Protein AF-A0A537YNJ6-F1 (afdb_monomer)

Structure (mmCIF, N/CA/C/O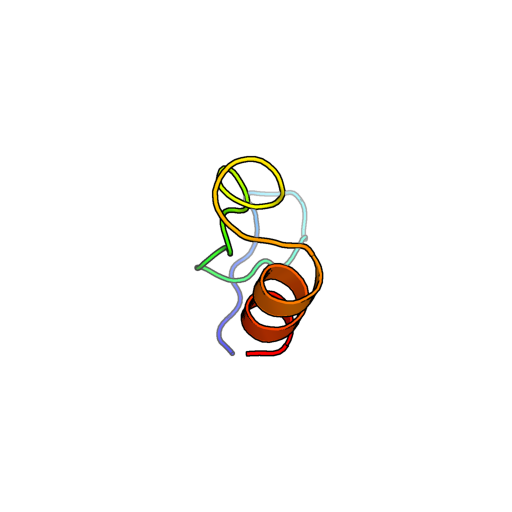 backbone):
data_AF-A0A537YNJ6-F1
#
_entry.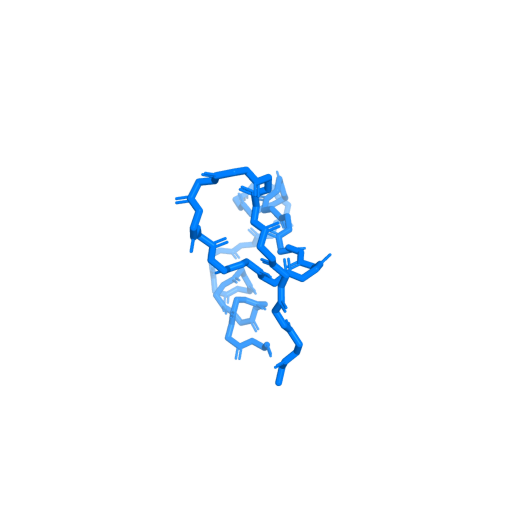id   AF-A0A537YNJ6-F1
#
loop_
_atom_site.group_PDB
_atom_site.id
_atom_site.type_symb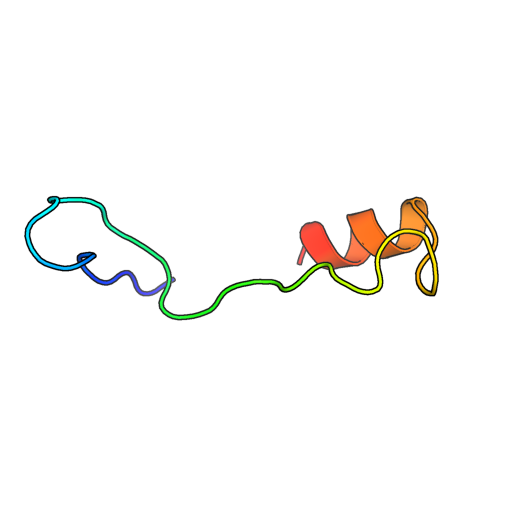ol
_atom_site.label_atom_id
_atom_site.label_alt_id
_atom_site.label_comp_id
_atom_site.label_asym_id
_atom_site.label_entity_id
_atom_site.label_seq_id
_atom_site.pdbx_PDB_ins_code
_atom_site.Cartn_x
_atom_site.Cartn_y
_atom_site.Cartn_z
_atom_site.occupancy
_atom_site.B_iso_or_equiv
_atom_site.auth_seq_id
_atom_site.auth_comp_id
_atom_site.auth_asym_id
_atom_site.auth_atom_id
_atom_site.pdbx_PDB_model_num
ATOM 1 N N . MET A 1 1 ? -11.184 -12.532 5.746 1.00 80.31 1 MET A N 1
ATOM 2 C CA . MET A 1 1 ? -10.314 -11.475 6.305 1.00 80.31 1 MET A CA 1
ATOM 3 C C . MET A 1 1 ? -10.888 -10.992 7.623 1.00 80.31 1 MET A C 1
ATOM 5 O O . MET A 1 1 ? -12.099 -10.822 7.717 1.00 80.31 1 MET A O 1
ATOM 9 N N . GLU A 1 2 ? -10.033 -10.782 8.621 1.00 93.81 2 GLU A N 1
ATOM 10 C CA . GLU A 1 2 ? -10.406 -10.114 9.872 1.00 93.81 2 GLU A CA 1
ATOM 11 C C . GLU A 1 2 ? -10.344 -8.591 9.705 1.00 93.81 2 GLU A C 1
ATOM 13 O O . GLU A 1 2 ? -9.476 -8.082 8.999 1.00 93.81 2 GLU A O 1
ATOM 18 N N . TYR A 1 3 ? -11.236 -7.863 10.379 1.00 96.56 3 TYR A N 1
ATOM 19 C CA . TYR A 1 3 ? -11.269 -6.398 10.372 1.00 96.56 3 TYR A CA 1
ATOM 20 C C . TYR A 1 3 ? -11.411 -5.862 11.796 1.00 96.56 3 TYR A C 1
ATOM 22 O O . TYR A 1 3 ? -12.142 -6.437 12.604 1.00 96.56 3 TYR A O 1
ATOM 30 N N . ARG A 1 4 ? -10.766 -4.728 12.083 1.00 96.50 4 ARG A N 1
ATOM 31 C CA . ARG A 1 4 ? -10.799 -4.025 13.373 1.00 96.50 4 ARG A CA 1
ATOM 32 C C . ARG A 1 4 ? -11.301 -2.597 13.193 1.00 96.50 4 ARG A C 1
ATOM 34 O O . ARG A 1 4 ? -11.103 -2.000 12.140 1.00 96.50 4 ARG A O 1
ATOM 41 N N . THR A 1 5 ? -11.946 -2.042 14.212 1.00 97.69 5 THR A N 1
ATOM 42 C CA . THR A 1 5 ? -12.380 -0.640 14.177 1.00 97.69 5 THR A CA 1
ATOM 43 C C . THR A 1 5 ? -11.187 0.283 14.413 1.00 97.69 5 THR A C 1
ATOM 45 O O . THR A 1 5 ? -10.450 0.111 15.385 1.00 97.69 5 THR A O 1
ATOM 48 N N . LEU A 1 6 ? -11.003 1.283 13.551 1.00 97.44 6 LEU A N 1
ATOM 49 C CA . LEU A 1 6 ? -9.977 2.305 13.719 1.00 97.44 6 LEU A CA 1
ATOM 50 C C . LEU A 1 6 ? -10.428 3.326 14.773 1.00 97.44 6 LEU A C 1
ATOM 52 O O . LEU A 1 6 ? -11.131 4.297 14.480 1.00 97.44 6 LEU A O 1
ATOM 56 N 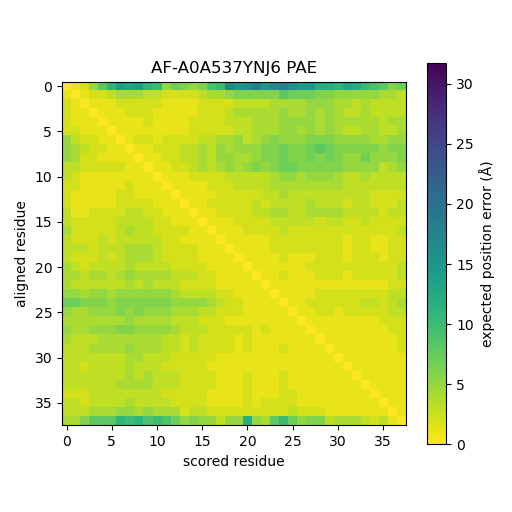N . GLY A 1 7 ? -10.035 3.094 16.023 1.00 95.62 7 GLY A N 1
ATOM 57 C CA . GLY A 1 7 ? -10.366 3.979 17.140 1.00 95.62 7 GLY A CA 1
ATOM 58 C C . GLY A 1 7 ? -11.876 4.212 17.267 1.00 95.62 7 GLY A C 1
ATOM 59 O O . GLY A 1 7 ? -12.659 3.266 17.278 1.00 95.62 7 GLY A O 1
ATOM 60 N N . ARG A 1 8 ? -12.294 5.483 17.348 1.00 96.88 8 ARG A N 1
ATOM 61 C CA . ARG A 1 8 ? -13.709 5.895 17.479 1.00 96.88 8 ARG A CA 1
ATOM 62 C C . ARG A 1 8 ? -14.337 6.357 16.156 1.00 96.88 8 ARG A C 1
ATOM 64 O O . ARG A 1 8 ? -15.371 7.013 16.173 1.00 96.88 8 ARG A O 1
ATOM 71 N N . THR A 1 9 ? -13.710 6.050 15.020 1.00 96.25 9 THR A N 1
ATOM 72 C CA . THR A 1 9 ? -14.118 6.573 13.700 1.00 96.25 9 THR A CA 1
ATOM 73 C C . THR A 1 9 ? -15.228 5.765 13.025 1.00 96.25 9 THR A C 1
ATOM 75 O O . THR A 1 9 ? -15.773 6.198 12.018 1.00 96.25 9 THR A O 1
ATOM 78 N N . GLY A 1 10 ? -15.540 4.569 13.537 1.00 96.25 10 GLY A N 1
ATOM 79 C CA . GLY A 1 10 ? -16.463 3.628 12.892 1.00 96.25 10 GLY A CA 1
ATOM 80 C C . GLY A 1 10 ? -15.886 2.923 11.656 1.00 96.25 10 GLY A C 1
ATOM 81 O O . GLY A 1 10 ? -16.501 1.986 11.151 1.00 96.25 10 GLY A O 1
ATOM 82 N N . LEU A 1 11 ? -14.691 3.310 11.195 1.00 97.81 11 LEU A N 1
ATOM 83 C CA . LEU A 1 11 ? -14.030 2.690 10.051 1.00 97.81 11 LEU A CA 1
ATOM 84 C C . LEU A 1 11 ? -13.523 1.291 10.413 1.00 97.81 11 LEU A C 1
ATOM 86 O O . LEU A 1 11 ? -12.825 1.123 11.413 1.00 97.81 11 LEU A O 1
ATOM 90 N N . ARG A 1 12 ? -13.835 0.292 9.582 1.00 97.38 12 ARG A N 1
ATOM 91 C CA . ARG A 1 12 ? -13.315 -1.077 9.712 1.00 97.38 12 ARG A CA 1
ATOM 92 C C . ARG A 1 12 ?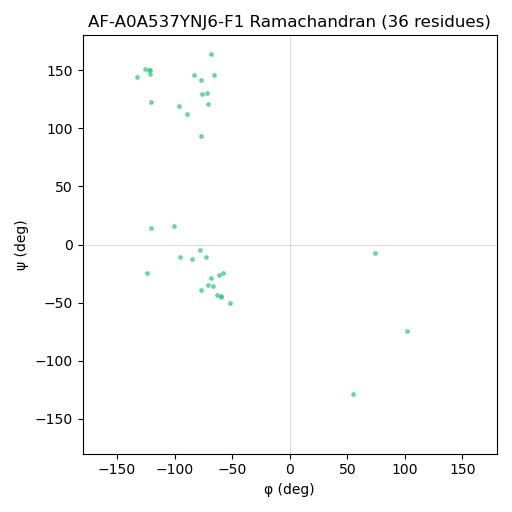 -12.109 -1.252 8.793 1.00 97.38 12 ARG A C 1
ATOM 94 O O . ARG A 1 12 ? -12.245 -1.126 7.582 1.00 97.38 12 ARG A O 1
ATOM 101 N N . VAL A 1 13 ? -10.949 -1.562 9.363 1.00 97.19 13 V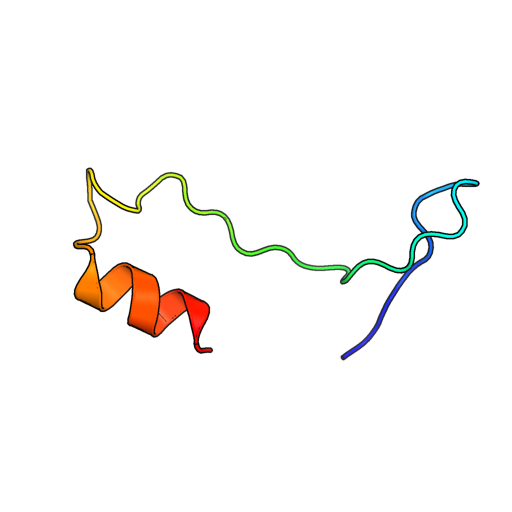AL A N 1
ATOM 102 C CA . VAL A 1 13 ? -9.674 -1.713 8.647 1.00 97.19 13 VAL A CA 1
ATOM 103 C C . VAL A 1 13 ? -9.094 -3.108 8.848 1.00 97.19 13 VAL A C 1
ATOM 105 O O . VAL A 1 13 ? -9.323 -3.740 9.882 1.00 97.19 13 VAL A O 1
ATOM 108 N N . SER A 1 14 ? -8.348 -3.599 7.863 1.00 96.81 14 SER A N 1
ATOM 109 C CA . SER A 1 14 ? -7.575 -4.834 8.002 1.00 96.81 14 SER A CA 1
ATOM 110 C C . SER A 1 14 ? -6.466 -4.644 9.050 1.00 96.81 14 SER A C 1
ATOM 112 O O . SER A 1 14 ? -5.913 -3.549 9.155 1.00 96.81 14 SER A O 1
ATOM 114 N N . PRO A 1 15 ? -6.101 -5.679 9.830 1.00 96.00 15 PRO A N 1
ATOM 115 C CA . PRO A 1 15 ? -5.002 -5.584 10.795 1.00 96.00 15 PRO A CA 1
ATOM 116 C C . PRO A 1 15 ? -3.613 -5.565 10.134 1.00 96.00 15 PRO A C 1
ATOM 118 O O . PRO A 1 15 ? -2.627 -5.307 10.817 1.00 96.00 15 PRO A O 1
ATOM 121 N N . LEU A 1 16 ? -3.537 -5.857 8.832 1.00 95.25 16 LEU A N 1
ATOM 122 C CA . LEU A 1 16 ? -2.324 -5.849 8.019 1.00 95.25 16 LEU A CA 1
ATOM 123 C C . LEU A 1 16 ? -2.497 -4.873 6.852 1.00 95.25 16 LEU A C 1
ATOM 125 O O . LEU A 1 16 ? -3.600 -4.734 6.319 1.00 95.25 16 LEU A O 1
ATOM 129 N N . CYS A 1 17 ? -1.404 -4.232 6.446 1.00 94.88 17 CYS A N 1
ATOM 130 C CA . CYS A 1 17 ? -1.343 -3.361 5.277 1.00 94.88 17 CYS A CA 1
ATOM 131 C C . CYS A 1 17 ? -0.227 -3.807 4.324 1.00 94.88 17 CYS A C 1
ATOM 133 O O . CYS A 1 17 ? 0.784 -4.368 4.751 1.00 94.88 17 CYS A O 1
ATOM 135 N N . LEU A 1 18 ? -0.413 -3.537 3.032 1.00 97.12 18 LEU A N 1
ATOM 136 C CA . LEU A 1 18 ? 0.628 -3.695 2.025 1.00 97.12 18 LEU A CA 1
ATOM 137 C C . LEU A 1 18 ? 1.413 -2.383 1.918 1.00 97.12 18 LEU A C 1
ATOM 139 O O . LEU A 1 18 ? 0.875 -1.365 1.485 1.00 97.12 18 LEU A O 1
ATOM 143 N N . GLY A 1 19 ? 2.679 -2.399 2.332 1.00 97.56 19 GLY A N 1
ATOM 144 C CA . GLY A 1 19 ? 3.592 -1.278 2.111 1.00 97.56 19 GLY A CA 1
ATOM 145 C C . GLY A 1 19 ? 4.093 -1.242 0.665 1.00 97.56 19 GLY A C 1
ATOM 146 O O . GLY A 1 19 ? 4.387 -2.285 0.089 1.00 97.56 19 GLY A O 1
ATOM 147 N N . THR A 1 20 ? 4.232 -0.044 0.091 1.00 97.94 20 THR A N 1
ATOM 148 C CA . THR A 1 20 ? 4.561 0.147 -1.337 1.00 97.94 20 THR A CA 1
ATOM 149 C C . THR A 1 20 ? 5.858 0.922 -1.581 1.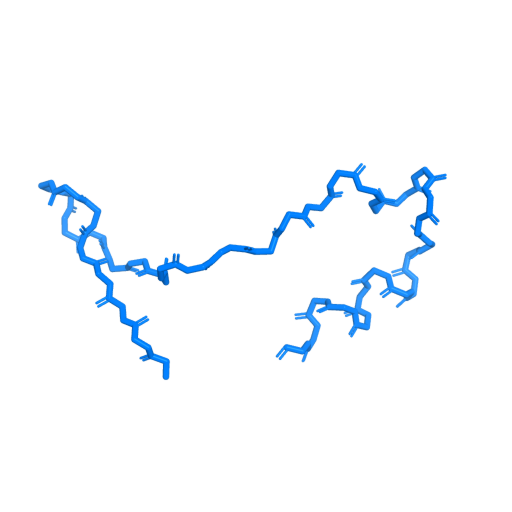00 97.94 20 THR A C 1
ATOM 151 O O . THR A 1 20 ? 6.116 1.345 -2.702 1.00 97.94 20 THR A O 1
ATOM 154 N N . MET A 1 21 ? 6.713 1.098 -0.564 1.00 98.19 21 MET A N 1
ATOM 155 C CA . MET A 1 21 ? 7.908 1.962 -0.654 1.00 98.19 21 MET A CA 1
ATOM 156 C C . MET A 1 21 ? 8.888 1.577 -1.781 1.00 98.19 21 MET A C 1
ATOM 158 O O . MET A 1 21 ? 9.648 2.417 -2.250 1.00 98.19 21 MET A O 1
ATOM 162 N N . ASN A 1 22 ? 8.864 0.311 -2.209 1.00 98.00 22 ASN A N 1
ATOM 163 C CA . ASN A 1 22 ? 9.758 -0.232 -3.233 1.00 98.00 22 ASN A CA 1
ATOM 164 C C . ASN A 1 22 ? 9.152 -0.212 -4.646 1.00 98.00 22 ASN A C 1
ATOM 166 O O . ASN A 1 22 ? 9.867 -0.469 -5.616 1.00 98.00 22 ASN A O 1
ATOM 170 N N . PHE A 1 23 ? 7.855 0.078 -4.779 1.00 98.06 23 PHE A N 1
ATOM 171 C CA . PHE A 1 23 ? 7.163 0.098 -6.067 1.00 98.06 23 PHE A CA 1
ATOM 172 C C . PHE A 1 23 ? 7.628 1.312 -6.877 1.00 98.06 23 PHE A C 1
ATOM 174 O O . PHE A 1 23 ? 7.516 2.447 -6.420 1.00 98.06 23 PHE A O 1
ATOM 181 N N . GLY A 1 24 ? 8.184 1.071 -8.064 1.00 96.88 24 GLY A N 1
ATOM 182 C CA . GLY A 1 24 ? 8.879 2.053 -8.896 1.00 96.88 24 GLY A CA 1
ATOM 183 C C . GLY A 1 24 ? 10.406 1.917 -8.810 1.00 96.88 24 GLY A C 1
ATOM 184 O O . GLY A 1 24 ? 11.005 1.412 -9.758 1.00 96.88 24 GLY A O 1
ATOM 185 N N . PRO A 1 25 ? 11.065 2.331 -7.707 1.00 97.31 25 PRO A N 1
ATOM 186 C CA . PRO A 1 25 ? 12.529 2.340 -7.631 1.00 97.31 25 PRO A CA 1
ATOM 187 C C . PRO A 1 25 ? 13.185 0.956 -7.656 1.00 97.31 25 PRO A C 1
ATOM 189 O O . PRO A 1 25 ? 14.281 0.808 -8.189 1.00 97.31 25 PRO A O 1
ATOM 192 N N . GLN A 1 26 ? 12.548 -0.046 -7.042 1.00 98.19 26 GLN A N 1
ATOM 193 C CA . GLN A 1 26 ? 13.123 -1.388 -6.873 1.00 98.19 26 GLN A CA 1
ATOM 194 C C . GLN A 1 26 ? 12.237 -2.497 -7.446 1.00 98.19 26 GLN A C 1
ATOM 196 O O . GLN A 1 26 ? 12.725 -3.576 -7.765 1.00 98.19 26 GLN A O 1
ATOM 201 N N . THR A 1 27 ? 10.934 -2.257 -7.561 1.00 98.25 27 THR A N 1
ATOM 202 C CA . THR A 1 27 ? 9.950 -3.188 -8.120 1.00 98.25 27 THR A CA 1
ATOM 203 C C . THR A 1 27 ? 9.280 -2.514 -9.307 1.00 98.25 27 THR A C 1
ATOM 205 O O . THR A 1 27 ? 8.741 -1.421 -9.158 1.00 98.25 27 THR A O 1
ATOM 208 N N . ASN A 1 28 ? 9.346 -3.127 -10.490 1.00 98.44 28 ASN A N 1
ATOM 209 C CA . ASN A 1 28 ? 8.726 -2.552 -11.684 1.00 98.44 28 ASN A CA 1
ATOM 210 C C . ASN A 1 28 ? 7.191 -2.578 -11.587 1.00 98.44 28 ASN A C 1
ATOM 212 O O . ASN A 1 28 ? 6.619 -3.311 -10.784 1.00 98.44 28 ASN A O 1
ATOM 216 N N . GLU A 1 29 ? 6.535 -1.798 -12.446 1.00 98.25 29 GLU A N 1
ATOM 217 C CA . GLU A 1 29 ? 5.080 -1.627 -12.452 1.00 98.25 29 GLU A CA 1
ATOM 218 C C . GLU A 1 29 ? 4.318 -2.960 -12.492 1.00 98.25 29 GLU A C 1
ATOM 220 O O . GLU A 1 29 ? 3.461 -3.210 -11.645 1.00 98.25 29 GLU A O 1
ATOM 225 N N . ARG A 1 30 ? 4.667 -3.850 -13.429 1.00 98.38 30 ARG A N 1
ATOM 226 C CA . ARG A 1 30 ? 3.993 -5.144 -13.597 1.00 98.38 30 ARG A CA 1
ATOM 227 C C . ARG A 1 30 ? 4.092 -6.006 -12.337 1.00 98.38 30 ARG A C 1
ATOM 229 O O . ARG A 1 30 ? 3.095 -6.593 -11.921 1.00 98.38 30 ARG A O 1
ATOM 236 N N . ASP A 1 31 ? 5.276 -6.080 -11.741 1.00 98.25 31 ASP A N 1
ATOM 237 C CA . ASP A 1 31 ? 5.506 -6.887 -10.544 1.00 98.25 31 ASP A CA 1
ATOM 238 C C . ASP A 1 31 ? 4.832 -6.266 -9.313 1.00 98.25 31 ASP A C 1
ATOM 240 O O . ASP A 1 31 ? 4.285 -6.986 -8.480 1.00 98.25 31 ASP A O 1
ATOM 244 N N . SER A 1 32 ? 4.788 -4.934 -9.220 1.00 98.44 32 SER A N 1
ATOM 245 C CA . SER A 1 32 ? 4.031 -4.221 -8.188 1.00 98.44 32 SER A CA 1
ATOM 246 C C . SER A 1 32 ? 2.539 -4.546 -8.248 1.00 98.44 32 SER A C 1
ATOM 248 O O . SER A 1 32 ? 1.945 -4.836 -7.210 1.00 98.44 32 SER A O 1
ATOM 250 N N . PHE A 1 33 ? 1.938 -4.567 -9.443 1.00 98.31 33 PHE A N 1
ATOM 251 C CA . PHE A 1 33 ? 0.545 -4.995 -9.615 1.00 98.31 33 PHE A CA 1
ATOM 252 C C . PHE A 1 33 ? 0.342 -6.460 -9.219 1.00 98.31 33 PHE A C 1
ATOM 254 O O . PHE A 1 33 ? -0.565 -6.760 -8.448 1.00 98.31 33 PHE A O 1
ATOM 261 N N . ALA A 1 34 ? 1.252 -7.353 -9.618 1.00 98.25 34 ALA A N 1
ATOM 262 C CA . ALA A 1 34 ? 1.183 -8.759 -9.223 1.00 98.25 34 ALA A CA 1
ATOM 263 C C . ALA A 1 34 ?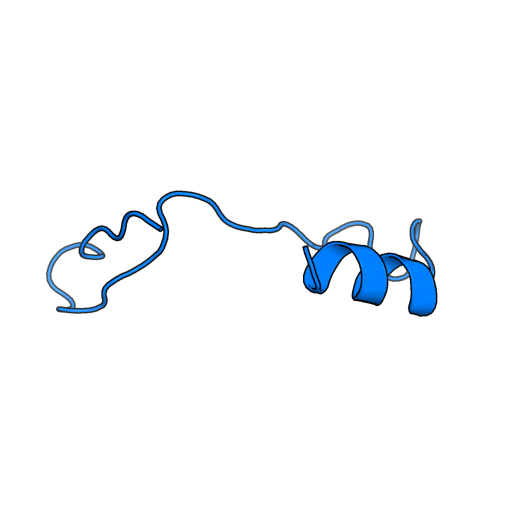 1.283 -8.979 -7.697 1.00 98.25 34 ALA A C 1
ATOM 265 O O . ALA A 1 34 ? 0.786 -9.988 -7.195 1.00 98.25 34 ALA A O 1
ATOM 266 N N . ILE A 1 35 ? 1.931 -8.071 -6.956 1.00 97.88 35 ILE A N 1
ATOM 267 C CA . ILE A 1 35 ? 1.951 -8.082 -5.485 1.00 97.88 35 ILE A CA 1
ATOM 268 C C . ILE A 1 35 ? 0.627 -7.558 -4.910 1.00 97.88 35 ILE A C 1
ATOM 270 O O . ILE A 1 35 ? 0.160 -8.108 -3.919 1.00 97.88 35 ILE A O 1
ATOM 274 N N . MET A 1 36 ? 0.026 -6.522 -5.507 1.00 97.44 36 MET A N 1
ATOM 275 C CA . MET A 1 36 ? -1.254 -5.953 -5.052 1.00 97.44 36 MET A CA 1
ATOM 276 C C . MET A 1 36 ? -2.448 -6.893 -5.255 1.00 97.44 36 MET A C 1
ATOM 278 O O . MET A 1 36 ? -3.397 -6.830 -4.480 1.00 97.44 36 MET A O 1
ATOM 282 N N . ASP A 1 37 ? -2.392 -7.761 -6.265 1.00 97.06 37 ASP A N 1
ATOM 283 C CA . ASP A 1 37 ? -3.466 -8.709 -6.587 1.00 97.06 37 ASP A CA 1
ATOM 284 C C . ASP A 1 37 ? -3.508 -9.947 -5.663 1.00 97.06 37 ASP A C 1
ATOM 286 O O . ASP A 1 37 ? -4.399 -10.789 -5.802 1.00 97.06 37 ASP A O 1
ATOM 290 N N . ARG A 1 38 ? -2.543 -10.088 -4.742 1.00 89.31 38 ARG A N 1
ATOM 291 C CA . ARG A 1 38 ? -2.463 -11.192 -3.769 1.00 89.31 38 ARG A CA 1
ATOM 292 C C . ARG A 1 38 ? -3.132 -10.846 -2.443 1.00 89.31 38 ARG A C 1
ATOM 294 O O . ARG A 1 38 ? -3.826 -11.741 -1.912 1.00 89.31 38 ARG A O 1
#

Secondary structure (DSSP, 8-state):
---EE-TTS--EE-S-----TTBTTTB-HHHHHHHHT-

pLDDT: mean 96.58, std 3.15, range [80.31, 98.44]

Mean predicted aligned error: 2.8 Å

Solvent-accessible surface area (backbone atoms only — not comparable to full-atom values): 2618 Å² total; per-residue (Å²): 135,72,69,43,66,52,79,92,70,77,45,74,38,60,90,69,83,88,84,63,90,47,55,62,88,76,29,52,70,71,59,40,50,63,58,70,79,107

Fold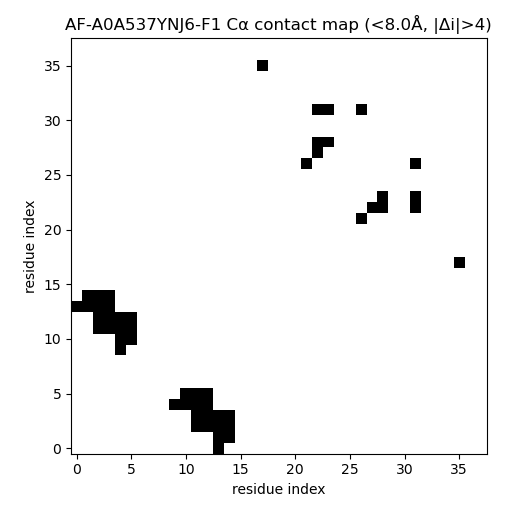seek 3Di:
DDWDDDPPPRDTHDPDDDDCPCDPVNADPVRSVVVVVD

Radius of gyration: 13.68 Å; Cα contacts (8 Å, |Δi|>4): 26; chains: 1; bounding box: 30×18×31 Å

Sequence (38 aa):
MEYRTLGRTGLRVSPLCLGTMNFGPQTNERDSFAIMDR